Protein AF-A0A8J2JKX5-F1 (afdb_monomer_lite)

Sequence (118 aa):
MIKIYNKVQKLTAAVREIQRTDFRFRTENTKSLHNSLDRLDQKCFNFRIEDVIIKDYFRNCAYGLKFYVLQEEHSDLPRARKHFRRLRMLYLAVWAIPIFFVIISLIWMTSSSDIGNG

Secondary structure (DSSP, 8-state):
-HHHHHHHHHHHHHHHHHHHS------HHHHHHHHHS-HHHHHHT---GGGS-HHHHHHHHHHHIIIIIS---STTHHHHHHHHHHHHHHHHHHHHHHHHHHHHHHHHHHHHHHHTT-

Radius of gyration: 28.37 Å; chains: 1; bounding box: 73×36×69 Å

Structure (mmCIF, N/CA/C/O backbone):
data_AF-A0A8J2JKX5-F1
#
_entry.id   AF-A0A8J2JKX5-F1
#
loop_
_atom_site.group_PDB
_atom_site.id
_atom_site.type_symbol
_atom_site.label_atom_id
_atom_site.label_alt_id
_atom_site.label_comp_id
_atom_site.label_asym_id
_atom_site.label_entity_id
_atom_site.label_seq_id
_atom_site.pdbx_PDB_ins_code
_atom_site.Cartn_x
_atom_site.Cartn_y
_atom_site.Cartn_z
_atom_site.occupancy
_atom_site.B_iso_or_equiv
_atom_site.auth_seq_id
_atom_site.auth_comp_id
_atom_site.auth_asym_id
_atom_site.auth_atom_id
_atom_site.pdbx_PDB_model_num
ATOM 1 N N . MET A 1 1 ? 2.267 16.588 -13.437 1.00 60.50 1 MET A N 1
ATOM 2 C CA . MET A 1 1 ? 3.338 15.827 -12.753 1.00 60.50 1 MET A CA 1
ATOM 3 C C . MET A 1 1 ? 3.633 16.367 -11.350 1.00 60.50 1 MET A C 1
ATOM 5 O O . MET A 1 1 ? 3.352 15.658 -10.394 1.00 60.50 1 MET A O 1
ATOM 9 N N . ILE A 1 2 ? 4.065 17.627 -11.186 1.00 80.94 2 ILE A N 1
ATOM 10 C CA . ILE A 1 2 ? 4.454 18.206 -9.874 1.00 80.94 2 ILE A CA 1
ATOM 11 C C . ILE A 1 2 ? 3.316 18.191 -8.831 1.00 80.94 2 ILE A C 1
ATOM 13 O O . ILE A 1 2 ? 3.532 17.845 -7.676 1.00 80.94 2 ILE A O 1
ATOM 17 N N . LYS A 1 3 ? 2.070 18.484 -9.232 1.00 79.50 3 LYS A N 1
ATOM 18 C CA . LYS A 1 3 ? 0.913 18.491 -8.312 1.00 79.50 3 LYS A CA 1
ATOM 19 C C . LYS A 1 3 ? 0.624 17.119 -7.683 1.00 79.50 3 LYS A C 1
ATOM 21 O O . LYS A 1 3 ? 0.286 17.053 -6.506 1.00 79.50 3 LYS A O 1
ATOM 26 N N . ILE A 1 4 ? 0.757 16.038 -8.457 1.00 80.06 4 ILE A N 1
ATOM 27 C CA . ILE A 1 4 ? 0.538 14.663 -7.975 1.00 80.06 4 ILE A CA 1
ATOM 28 C C . ILE A 1 4 ? 1.681 14.266 -7.045 1.00 80.06 4 ILE A C 1
ATOM 30 O O . ILE A 1 4 ? 1.431 13.794 -5.941 1.00 80.06 4 ILE A O 1
ATOM 34 N N . TYR A 1 5 ? 2.920 14.547 -7.451 1.00 84.50 5 TYR A N 1
ATOM 35 C CA . TYR A 1 5 ? 4.097 14.311 -6.621 1.00 84.50 5 TYR A CA 1
ATOM 36 C C . TYR A 1 5 ? 3.989 15.015 -5.259 1.00 84.50 5 TYR A C 1
ATOM 38 O O . TYR A 1 5 ? 4.173 14.384 -4.223 1.00 84.50 5 TYR A O 1
ATOM 46 N N . ASN A 1 6 ? 3.566 16.283 -5.242 1.00 87.69 6 ASN A N 1
ATOM 47 C CA . ASN A 1 6 ? 3.370 17.043 -4.006 1.00 87.69 6 ASN A CA 1
ATOM 48 C C . ASN A 1 6 ? 2.271 16.449 -3.110 1.00 87.69 6 ASN A C 1
ATOM 50 O O . ASN A 1 6 ? 2.415 16.454 -1.890 1.00 87.69 6 ASN A O 1
ATOM 54 N N . LYS A 1 7 ? 1.183 15.916 -3.685 1.00 83.94 7 LYS A N 1
ATOM 55 C CA . LYS A 1 7 ? 0.144 15.212 -2.912 1.00 83.94 7 LYS A CA 1
ATOM 56 C C . LYS A 1 7 ? 0.690 13.928 -2.286 1.00 83.94 7 LYS A C 1
ATOM 58 O O . LYS A 1 7 ? 0.491 13.708 -1.096 1.00 83.94 7 LYS A O 1
ATOM 63 N N . VAL A 1 8 ? 1.415 13.122 -3.061 1.00 86.62 8 VAL A N 1
ATOM 64 C CA . VAL A 1 8 ? 2.031 11.877 -2.576 1.00 86.62 8 VAL A CA 1
ATOM 65 C C . VAL A 1 8 ? 3.046 12.166 -1.472 1.00 86.62 8 VAL A C 1
ATOM 67 O O . VAL A 1 8 ? 3.028 11.498 -0.443 1.00 86.62 8 VAL A O 1
ATOM 70 N N . GLN A 1 9 ? 3.879 13.196 -1.631 1.00 90.12 9 GLN A N 1
ATOM 71 C CA . GLN A 1 9 ? 4.842 13.612 -0.610 1.00 90.12 9 GLN A CA 1
ATOM 72 C C . GLN A 1 9 ? 4.160 14.049 0.691 1.00 90.12 9 GLN A C 1
ATOM 74 O O . GLN A 1 9 ? 4.566 13.603 1.760 1.00 90.12 9 GLN A O 1
ATOM 79 N N . LYS A 1 10 ? 3.087 14.848 0.615 1.00 88.75 10 LYS A N 1
ATOM 80 C CA . LYS A 1 10 ? 2.309 15.251 1.801 1.00 88.75 10 LYS A CA 1
ATOM 81 C C . LYS A 1 10 ? 1.699 14.050 2.530 1.00 88.75 10 LYS A C 1
ATOM 83 O O . LYS A 1 10 ? 1.820 13.959 3.747 1.00 88.75 10 LYS A O 1
ATOM 88 N N . LEU A 1 11 ? 1.095 13.115 1.793 1.00 88.00 11 LEU A N 1
ATOM 89 C CA . LEU A 1 11 ? 0.546 11.883 2.372 1.00 88.00 11 LEU A CA 1
ATOM 90 C C . LEU A 1 11 ? 1.637 11.019 3.008 1.00 88.00 11 LEU A C 1
ATOM 92 O O . LEU A 1 11 ? 1.475 10.540 4.123 1.00 88.00 11 LEU A O 1
ATOM 96 N N . THR A 1 12 ? 2.772 10.868 2.328 1.00 90.81 12 THR A N 1
ATOM 97 C CA . THR A 1 12 ? 3.908 10.086 2.832 1.00 90.81 12 THR A CA 1
ATOM 98 C C . THR A 1 12 ? 4.486 10.702 4.104 1.00 90.81 12 THR A C 1
ATOM 100 O O . THR A 1 12 ? 4.831 9.974 5.030 1.00 90.81 12 THR A O 1
ATOM 103 N N . ALA A 1 13 ? 4.569 12.033 4.177 1.00 92.25 13 ALA A N 1
ATOM 104 C CA . ALA A 1 13 ? 5.004 12.732 5.380 1.00 92.25 13 ALA A CA 1
ATOM 105 C C . ALA A 1 13 ? 4.043 12.485 6.554 1.00 92.25 13 ALA A C 1
ATOM 107 O O . ALA A 1 13 ? 4.498 12.121 7.631 1.00 92.25 13 ALA A O 1
ATOM 108 N N . ALA A 1 14 ? 2.728 12.583 6.334 1.00 90.44 14 ALA A N 1
ATOM 109 C CA . ALA A 1 14 ? 1.733 12.302 7.371 1.00 90.44 14 ALA A CA 1
ATOM 110 C C . ALA A 1 14 ? 1.788 10.842 7.858 1.00 90.44 14 ALA A C 1
ATOM 112 O O . ALA A 1 14 ? 1.797 10.585 9.059 1.00 90.44 14 ALA A O 1
ATOM 113 N N . VAL A 1 15 ? 1.888 9.879 6.934 1.00 89.69 15 VAL A N 1
ATOM 114 C CA . VAL A 1 15 ? 2.011 8.451 7.273 1.00 89.69 15 VAL A CA 1
ATOM 115 C C . VAL A 1 15 ? 3.287 8.176 8.069 1.00 89.69 15 VAL A C 1
ATOM 117 O O . VAL A 1 15 ? 3.256 7.384 9.005 1.00 89.69 15 VAL A O 1
ATOM 120 N N . ARG A 1 16 ? 4.396 8.847 7.741 1.00 91.12 16 ARG A N 1
ATOM 121 C CA . ARG A 1 16 ? 5.670 8.687 8.452 1.00 91.12 16 ARG A CA 1
ATOM 122 C C . ARG A 1 16 ? 5.567 9.080 9.925 1.00 91.12 16 ARG A C 1
ATOM 124 O O . ARG A 1 16 ? 6.120 8.380 10.768 1.00 91.12 16 ARG A O 1
ATOM 131 N N . GLU A 1 17 ? 4.861 10.162 10.234 1.00 89.69 17 GLU A N 1
ATOM 132 C CA . GLU A 1 17 ? 4.652 10.590 11.623 1.00 89.69 17 GLU A CA 1
ATOM 133 C C . GLU A 1 17 ? 3.772 9.600 12.395 1.00 89.69 17 GLU A C 1
ATOM 135 O O . GLU A 1 17 ? 4.080 9.244 13.532 1.00 89.69 17 GLU A O 1
ATOM 140 N N . ILE A 1 18 ? 2.734 9.058 11.748 1.00 87.44 18 ILE A N 1
ATOM 141 C CA . ILE A 1 18 ? 1.899 8.004 12.342 1.00 87.44 18 ILE A CA 1
ATOM 142 C C . ILE A 1 18 ? 2.741 6.750 12.612 1.00 87.44 18 ILE A C 1
ATOM 144 O O . ILE A 1 18 ? 2.650 6.176 13.689 1.00 87.44 18 ILE A O 1
ATOM 148 N N . GLN A 1 19 ? 3.600 6.346 11.672 1.00 88.44 19 GLN A N 1
ATOM 149 C CA . GLN A 1 19 ? 4.460 5.165 11.822 1.00 88.44 19 GLN A CA 1
ATOM 150 C C . GLN A 1 19 ? 5.510 5.303 12.930 1.00 88.44 19 GLN A C 1
ATOM 152 O O . GLN A 1 19 ? 5.902 4.300 13.519 1.00 88.44 19 GLN A O 1
ATOM 157 N N . ARG A 1 20 ? 5.993 6.520 13.199 1.00 90.06 20 ARG A N 1
ATOM 158 C CA . ARG A 1 20 ? 6.934 6.790 14.299 1.00 90.06 20 ARG A CA 1
ATOM 159 C C . ARG A 1 20 ? 6.264 6.808 15.667 1.00 90.06 20 ARG A C 1
ATOM 161 O O . ARG A 1 20 ? 6.951 6.685 16.676 1.00 90.06 20 ARG A O 1
ATOM 168 N N . THR A 1 21 ? 4.951 6.986 15.699 1.00 87.88 21 THR A N 1
ATOM 169 C CA . THR A 1 21 ? 4.188 7.060 16.938 1.00 87.88 21 THR A CA 1
ATOM 170 C C . THR A 1 21 ? 3.862 5.645 17.420 1.00 87.88 21 THR A C 1
ATOM 172 O O . THR A 1 21 ? 3.184 4.891 16.724 1.00 87.88 21 THR A O 1
ATOM 175 N N . ASP A 1 22 ? 4.336 5.273 18.614 1.00 84.00 22 ASP A N 1
ATOM 176 C CA . ASP A 1 22 ? 3.955 4.006 19.254 1.00 84.00 22 ASP A CA 1
ATOM 177 C C . ASP A 1 22 ? 2.549 4.137 19.852 1.00 84.00 22 ASP A C 1
ATOM 179 O O . ASP A 1 22 ? 2.335 4.842 20.842 1.00 84.00 22 ASP A O 1
ATOM 183 N N . PHE A 1 23 ? 1.572 3.468 19.243 1.00 82.25 23 PHE A N 1
ATOM 184 C CA . PHE A 1 23 ? 0.209 3.442 19.760 1.00 82.25 23 PHE A CA 1
ATOM 185 C C . PHE A 1 23 ? 0.013 2.250 20.699 1.00 82.25 23 PHE A C 1
ATOM 187 O O . PHE A 1 23 ? -0.160 1.110 20.266 1.00 82.25 23 PHE A O 1
ATOM 194 N N . ARG A 1 24 ? -0.033 2.520 22.007 1.00 82.81 24 ARG A N 1
ATOM 195 C CA . ARG A 1 24 ? -0.360 1.510 23.024 1.00 82.81 24 ARG A CA 1
ATOM 196 C C . ARG A 1 24 ? -1.850 1.502 23.329 1.00 82.81 24 ARG A C 1
ATOM 198 O O . ARG A 1 24 ? -2.325 2.236 24.192 1.00 82.81 24 ARG A O 1
ATOM 205 N N . PHE A 1 25 ? -2.588 0.632 22.651 1.00 80.06 25 PHE A N 1
ATOM 206 C CA . PHE A 1 25 ? -4.007 0.416 22.927 1.00 80.06 25 PHE A CA 1
ATOM 207 C C . PHE A 1 25 ? -4.188 -0.637 24.030 1.00 80.06 25 PHE A C 1
ATOM 209 O O . PHE A 1 25 ? -3.972 -1.830 23.815 1.00 80.06 25 PHE A O 1
ATOM 216 N N . ARG A 1 26 ? -4.594 -0.211 25.234 1.00 84.44 26 ARG A N 1
ATOM 217 C CA . ARG A 1 26 ? -4.954 -1.141 26.318 1.00 84.44 26 ARG A CA 1
ATOM 218 C C . ARG A 1 26 ? -6.352 -1.700 26.067 1.00 84.44 26 ARG A C 1
ATOM 220 O O . ARG A 1 26 ? -7.305 -0.940 25.958 1.00 84.44 26 ARG A O 1
ATOM 227 N N . THR A 1 27 ? -6.473 -3.026 26.002 1.00 83.62 27 THR A N 1
ATOM 228 C CA . THR A 1 27 ? -7.754 -3.718 25.720 1.00 83.62 27 THR A CA 1
ATOM 229 C C . THR A 1 27 ? -8.266 -4.523 26.926 1.00 83.62 27 THR A C 1
ATOM 231 O O . THR A 1 27 ? -9.235 -5.265 26.819 1.00 83.62 27 THR A O 1
ATOM 234 N N . GLU A 1 28 ? -7.618 -4.411 28.087 1.00 86.50 28 GLU A N 1
ATOM 235 C CA . GLU A 1 28 ? -7.901 -5.229 29.281 1.00 86.50 28 GLU A CA 1
ATOM 236 C C . GLU A 1 28 ? -9.346 -5.068 29.773 1.00 86.50 28 GLU A C 1
ATOM 238 O O . GLU A 1 28 ? -10.056 -6.058 29.943 1.00 86.50 28 GLU A O 1
ATOM 243 N N . ASN A 1 29 ? -9.818 -3.825 29.901 1.00 86.31 29 ASN A N 1
ATOM 244 C CA . ASN A 1 29 ? -11.185 -3.536 30.342 1.00 86.31 29 ASN A CA 1
ATOM 245 C C . ASN A 1 29 ? -12.228 -4.027 29.333 1.00 86.31 29 ASN A C 1
ATOM 247 O O . ASN A 1 29 ? -13.243 -4.592 29.726 1.00 86.31 29 ASN A O 1
ATOM 251 N N . THR A 1 30 ? -11.964 -3.870 28.035 1.00 83.62 30 THR A N 1
ATOM 252 C CA . THR A 1 30 ? -12.865 -4.324 26.967 1.00 83.62 30 THR A CA 1
ATOM 253 C C . THR A 1 30 ? -12.981 -5.845 26.946 1.00 83.62 30 THR A C 1
ATOM 255 O O . THR A 1 30 ? -14.076 -6.374 26.784 1.00 83.62 30 THR A O 1
ATOM 258 N N . LYS A 1 31 ? -11.869 -6.561 27.162 1.00 83.38 31 LYS A N 1
ATOM 259 C CA . LYS A 1 31 ? -11.864 -8.027 27.280 1.00 83.38 31 LYS A CA 1
ATOM 260 C C . LYS A 1 31 ? -12.600 -8.493 28.534 1.00 83.38 31 LYS A C 1
ATOM 262 O O . LYS A 1 31 ? -13.396 -9.421 28.452 1.00 83.38 31 LYS A O 1
ATOM 267 N N . SER A 1 32 ? -12.366 -7.833 29.670 1.00 87.50 32 SER A N 1
ATOM 268 C CA . SER A 1 32 ? -13.065 -8.125 30.928 1.00 87.50 32 SER A CA 1
ATOM 269 C C . SER A 1 32 ? -14.579 -7.941 30.785 1.00 87.50 32 SER A C 1
ATOM 271 O O . SER A 1 32 ? -15.349 -8.848 31.094 1.00 87.50 32 SER A O 1
ATOM 273 N N . LEU A 1 33 ? -15.002 -6.814 30.202 1.00 86.81 33 LEU A N 1
ATOM 274 C CA . LEU A 1 33 ? -16.407 -6.525 29.929 1.00 86.81 33 LEU A CA 1
ATOM 275 C C . LEU A 1 33 ? -17.020 -7.559 28.977 1.00 86.81 33 LEU A C 1
ATOM 277 O O . LEU A 1 33 ? -18.089 -8.092 29.262 1.00 86.81 33 LEU A O 1
ATOM 281 N N . HIS A 1 34 ? -16.329 -7.900 27.885 1.00 83.56 34 HIS A N 1
ATOM 282 C CA . HIS A 1 34 ? -16.794 -8.919 26.942 1.00 83.56 34 HIS A CA 1
ATOM 283 C C . HIS A 1 34 ? -17.001 -10.279 27.618 1.00 83.56 34 HIS A C 1
ATOM 285 O O . HIS A 1 34 ? -18.033 -10.908 27.414 1.00 83.56 34 HIS A O 1
ATOM 291 N N . ASN A 1 35 ? -16.081 -10.691 28.493 1.00 83.62 35 ASN A N 1
ATOM 292 C CA . ASN A 1 35 ? -16.196 -11.945 29.239 1.00 83.62 35 ASN A CA 1
ATOM 293 C C . ASN A 1 35 ? -17.337 -11.940 30.271 1.00 83.62 35 ASN A C 1
ATOM 295 O O . ASN A 1 35 ? -17.832 -13.010 30.613 1.00 83.62 35 ASN A O 1
ATOM 299 N N . SER A 1 36 ? -17.753 -10.767 30.760 1.00 87.69 36 SER A N 1
ATOM 300 C CA . SER A 1 36 ? -18.908 -10.631 31.662 1.00 87.69 36 SER A CA 1
ATOM 301 C C . SER A 1 36 ? -20.272 -10.608 30.958 1.00 87.69 36 SER A C 1
ATOM 303 O O . SER A 1 36 ? -21.291 -10.754 31.628 1.00 87.69 36 SER A O 1
ATOM 305 N N . LEU A 1 37 ? -20.308 -10.419 29.634 1.00 85.62 37 LEU A N 1
ATOM 306 C CA . LEU A 1 37 ? -21.545 -10.409 28.844 1.00 85.62 37 LEU A CA 1
ATOM 307 C C . LEU A 1 37 ? -22.076 -11.832 28.619 1.00 85.62 37 LEU A C 1
ATOM 309 O O . LEU A 1 37 ? -21.302 -12.784 28.508 1.00 85.62 37 LEU A O 1
ATOM 313 N N . ASP A 1 38 ? -23.399 -11.970 28.502 1.00 87.06 38 ASP A N 1
ATOM 314 C CA . ASP A 1 38 ? -24.025 -13.247 28.153 1.00 87.06 38 ASP A CA 1
ATOM 315 C C . ASP A 1 38 ? -23.693 -13.660 26.706 1.00 87.06 38 ASP A C 1
ATOM 317 O O . ASP A 1 38 ? -23.387 -12.832 25.844 1.00 87.06 38 ASP A O 1
ATOM 321 N N . ARG A 1 39 ? -23.777 -14.961 26.405 1.00 82.88 39 ARG A N 1
ATOM 322 C CA . ARG A 1 39 ? -23.430 -15.519 25.086 1.00 82.88 39 ARG A CA 1
ATOM 323 C C . ARG A 1 39 ? -24.277 -14.943 23.949 1.00 82.88 39 ARG A C 1
ATOM 325 O O . ARG A 1 39 ? -23.813 -14.925 22.807 1.00 82.88 39 ARG A O 1
ATOM 332 N N . LEU A 1 40 ? -25.511 -14.522 24.231 1.00 84.25 40 LEU A N 1
ATOM 333 C CA . LEU A 1 40 ? -26.370 -13.855 23.250 1.00 84.25 40 LEU A CA 1
ATOM 334 C C . LEU A 1 40 ? -25.849 -12.451 22.925 1.00 84.25 40 LEU A C 1
ATOM 336 O O . LEU A 1 40 ? -25.656 -12.129 21.752 1.00 84.25 40 LEU A O 1
ATOM 340 N N . ASP A 1 41 ? -25.521 -11.663 23.945 1.00 82.75 41 ASP A N 1
ATOM 341 C CA . ASP A 1 41 ? -25.008 -10.304 23.767 1.00 82.75 41 ASP A CA 1
ATOM 342 C C . ASP A 1 41 ? -23.606 -10.287 23.157 1.00 82.75 41 ASP A C 1
ATOM 344 O O . ASP A 1 41 ? -23.314 -9.450 22.304 1.00 82.75 41 ASP A O 1
ATOM 348 N N . GLN A 1 42 ? -22.754 -11.257 23.501 1.00 83.06 42 GLN A N 1
ATOM 349 C CA . GLN A 1 42 ? -21.446 -11.427 22.860 1.00 83.06 42 GLN A CA 1
ATOM 350 C C . GLN A 1 42 ? -21.564 -11.665 21.347 1.00 83.06 42 GLN A C 1
ATOM 352 O O . GLN A 1 42 ? -20.714 -11.200 20.587 1.00 83.06 42 GLN A O 1
ATOM 357 N N . LYS A 1 43 ? -22.610 -12.371 20.894 1.00 82.50 43 LYS A N 1
ATOM 358 C CA . LYS A 1 43 ? -22.871 -12.592 19.462 1.00 82.50 43 LYS A CA 1
ATOM 359 C C . LYS A 1 43 ? -23.449 -11.356 18.782 1.00 82.50 43 LYS A C 1
ATOM 361 O O . LYS A 1 43 ? -23.054 -11.062 17.657 1.00 82.50 43 LYS A O 1
ATOM 366 N N . CYS A 1 44 ? -24.359 -10.642 19.444 1.00 82.75 44 CYS A N 1
ATOM 367 C CA . CYS A 1 44 ? -24.915 -9.389 18.928 1.00 82.75 44 CYS A CA 1
ATOM 368 C C . CYS A 1 44 ? -23.845 -8.290 18.813 1.00 82.75 44 CYS A C 1
ATOM 370 O O . CYS A 1 44 ? -23.870 -7.504 17.868 1.00 82.75 44 CYS A O 1
ATOM 372 N N . PHE A 1 45 ? -22.879 -8.270 19.735 1.00 77.12 45 PHE A N 1
ATOM 373 C CA . PHE A 1 45 ? -21.814 -7.274 19.815 1.00 77.12 45 PHE A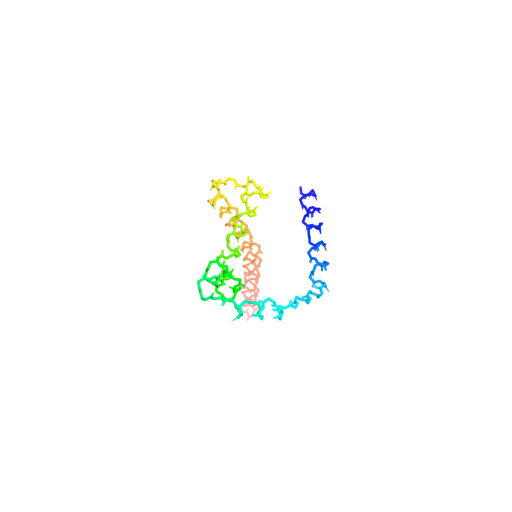 CA 1
ATOM 374 C C . PHE A 1 45 ? -20.429 -7.936 19.787 1.00 77.12 45 PHE A C 1
ATOM 376 O O . PHE A 1 45 ? -19.674 -7.906 20.765 1.00 77.12 45 PHE A O 1
ATOM 383 N N . ASN A 1 46 ? -20.082 -8.552 18.652 1.00 73.88 46 ASN A N 1
ATOM 384 C CA . ASN A 1 46 ? -18.771 -9.176 18.494 1.00 73.88 46 ASN A CA 1
ATOM 385 C C . ASN A 1 46 ? -17.673 -8.115 18.290 1.00 73.88 46 ASN A C 1
ATOM 387 O O . ASN A 1 46 ? -17.540 -7.533 17.214 1.00 73.88 46 ASN A O 1
ATOM 391 N N . PHE A 1 47 ? -16.855 -7.900 19.321 1.00 73.25 47 PHE A N 1
ATOM 392 C CA . PHE A 1 47 ? -15.677 -7.025 19.277 1.00 73.25 47 PHE A CA 1
ATOM 393 C C . PHE A 1 47 ? -14.360 -7.794 19.080 1.00 73.25 47 PHE A C 1
ATOM 395 O O . PHE A 1 47 ? -13.276 -7.218 19.205 1.00 73.25 47 PHE A O 1
ATOM 402 N N . ARG A 1 48 ? -14.417 -9.102 18.795 1.00 73.00 48 ARG A N 1
ATOM 403 C CA . ARG A 1 48 ? -13.226 -9.936 18.617 1.00 73.00 48 ARG A CA 1
ATOM 404 C C . ARG A 1 48 ? -12.604 -9.677 17.250 1.00 73.00 48 ARG A C 1
ATOM 406 O O . ARG A 1 48 ? -13.030 -10.200 16.227 1.00 73.00 48 ARG A O 1
ATOM 413 N N . ILE A 1 49 ? -11.528 -8.897 17.258 1.00 72.06 49 ILE A N 1
ATOM 414 C CA . ILE A 1 49 ? -10.679 -8.651 16.080 1.00 72.06 49 ILE A CA 1
ATOM 415 C C . ILE A 1 49 ? -10.049 -9.961 15.568 1.00 72.06 49 ILE A C 1
ATOM 417 O O . ILE A 1 49 ? -9.724 -10.075 14.393 1.00 72.06 49 ILE A O 1
ATOM 421 N N . GLU A 1 50 ? -9.918 -10.964 16.438 1.00 73.00 50 GLU A N 1
ATOM 422 C CA . GLU A 1 50 ? -9.414 -12.308 16.123 1.00 73.00 50 GLU A CA 1
ATOM 423 C C . GLU A 1 50 ? 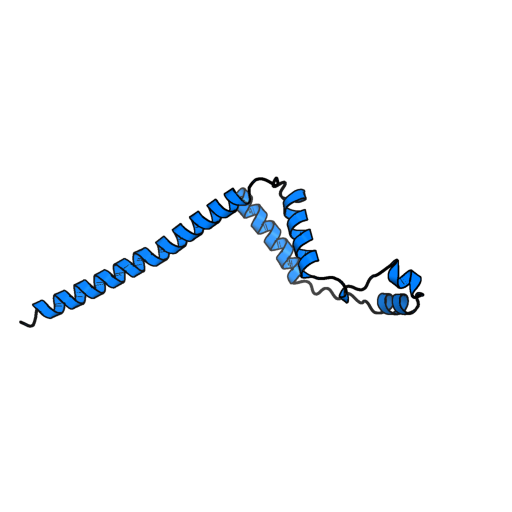-10.251 -13.025 15.053 1.00 73.00 50 GLU A C 1
ATOM 425 O O . GLU A 1 50 ? -9.696 -13.759 14.238 1.00 73.00 50 GLU A O 1
ATOM 430 N N . ASP A 1 51 ? -11.562 -12.770 15.013 1.00 74.81 51 ASP A N 1
ATOM 431 C CA . ASP A 1 51 ? -12.475 -13.381 14.042 1.00 74.81 51 ASP A CA 1
ATOM 432 C C . ASP A 1 51 ? -12.467 -12.633 12.691 1.00 74.81 51 ASP A C 1
ATOM 434 O O . ASP A 1 51 ? -13.064 -13.081 11.708 1.00 74.81 51 ASP A O 1
ATOM 438 N N . VAL A 1 52 ? -11.788 -11.481 12.610 1.00 78.50 52 VAL A N 1
ATOM 439 C CA . VAL A 1 52 ? -11.718 -10.667 11.394 1.00 78.50 52 VAL A CA 1
ATOM 440 C C . VAL A 1 52 ? -10.654 -11.224 10.456 1.00 78.50 52 VAL A C 1
ATOM 442 O O . VAL A 1 52 ? -9.456 -11.214 10.743 1.00 78.50 52 VAL A O 1
ATOM 445 N N . ILE A 1 53 ? -11.075 -11.618 9.252 1.00 81.44 53 ILE A N 1
ATOM 446 C CA . ILE A 1 53 ? -10.149 -11.944 8.167 1.00 81.44 53 ILE A CA 1
ATOM 447 C C . ILE A 1 53 ? -9.498 -10.642 7.692 1.00 81.44 53 ILE A C 1
ATOM 449 O O . ILE A 1 53 ? -10.020 -9.921 6.841 1.00 81.44 53 ILE A O 1
ATOM 453 N N . ILE A 1 54 ? -8.314 -10.353 8.235 1.00 80.88 54 ILE A N 1
ATOM 454 C CA . ILE A 1 54 ? -7.531 -9.138 7.961 1.00 80.88 54 ILE A CA 1
ATOM 455 C C . ILE A 1 54 ? -7.370 -8.900 6.448 1.00 80.88 54 ILE A C 1
ATOM 457 O O . ILE A 1 54 ? -7.450 -7.766 5.976 1.00 80.88 54 ILE A O 1
ATOM 461 N N . LYS A 1 55 ? -7.200 -9.975 5.664 1.00 84.50 55 LYS A N 1
ATOM 462 C CA . LYS A 1 55 ? -7.087 -9.904 4.198 1.00 84.50 55 LYS A CA 1
ATOM 463 C C . LYS A 1 55 ? -8.325 -9.289 3.543 1.00 84.50 55 LYS A C 1
ATOM 465 O O . LYS A 1 55 ? -8.181 -8.405 2.699 1.00 84.50 55 LYS A O 1
ATOM 470 N N . ASP A 1 56 ? -9.517 -9.729 3.931 1.00 87.25 56 ASP A N 1
ATOM 471 C CA . ASP A 1 56 ? -10.768 -9.240 3.351 1.00 87.25 56 ASP A CA 1
ATOM 472 C C . ASP A 1 56 ? -11.088 -7.828 3.832 1.00 87.25 56 ASP A C 1
ATOM 474 O O . ASP A 1 56 ? -11.522 -6.993 3.038 1.00 87.25 56 ASP A O 1
ATOM 478 N N . TYR A 1 57 ? -10.768 -7.522 5.091 1.00 85.00 57 TYR A N 1
ATOM 479 C CA . TYR A 1 57 ? -10.869 -6.169 5.630 1.00 85.00 57 TYR A CA 1
ATOM 480 C C . TYR A 1 57 ? -10.041 -5.170 4.810 1.00 85.00 57 TYR A C 1
ATOM 482 O O . TYR A 1 57 ? -10.587 -4.214 4.258 1.00 85.00 57 TYR A O 1
ATOM 490 N N . PHE A 1 58 ? -8.738 -5.424 4.635 1.00 86.00 58 PHE A N 1
ATOM 491 C CA . PHE A 1 58 ? -7.880 -4.538 3.844 1.00 86.00 58 PHE A CA 1
ATOM 492 C C . PHE A 1 58 ? -8.292 -4.480 2.373 1.00 86.00 58 PHE A C 1
ATOM 494 O O . PHE A 1 58 ? -8.203 -3.416 1.758 1.00 86.00 58 PHE A O 1
ATOM 501 N N . ARG A 1 59 ? -8.773 -5.590 1.803 1.00 87.69 59 ARG A N 1
ATOM 502 C CA . ARG A 1 59 ? -9.296 -5.621 0.433 1.00 87.69 59 ARG A CA 1
ATOM 503 C C . ARG A 1 59 ? -10.503 -4.697 0.281 1.00 87.69 59 ARG A C 1
ATOM 505 O O . ARG A 1 59 ? -10.532 -3.899 -0.653 1.00 87.69 59 ARG A O 1
ATOM 512 N N . ASN A 1 60 ? -11.457 -4.762 1.203 1.00 87.75 60 ASN A N 1
ATOM 513 C CA . ASN A 1 60 ? -12.644 -3.912 1.193 1.00 87.75 60 ASN A CA 1
ATOM 514 C C . ASN A 1 60 ? -12.288 -2.443 1.445 1.00 87.75 60 ASN A C 1
ATOM 516 O O . ASN A 1 60 ? -12.796 -1.571 0.742 1.00 87.75 60 ASN A O 1
ATOM 520 N N . CYS A 1 61 ? -11.349 -2.158 2.351 1.00 85.31 61 CYS A N 1
ATOM 521 C CA . CYS A 1 61 ? -10.817 -0.807 2.536 1.00 85.31 61 CYS A CA 1
ATOM 522 C C . CYS A 1 61 ? -10.147 -0.271 1.265 1.00 85.31 61 CYS A C 1
ATOM 524 O O . CYS A 1 61 ? -10.376 0.876 0.894 1.00 85.31 61 CYS A O 1
ATOM 526 N N . ALA A 1 62 ? -9.354 -1.087 0.564 1.00 82.94 62 ALA A N 1
ATOM 527 C CA . ALA A 1 62 ? -8.722 -0.689 -0.691 1.00 82.94 62 ALA A CA 1
ATOM 528 C C . ALA A 1 62 ? -9.759 -0.407 -1.791 1.00 82.94 62 ALA A C 1
ATOM 530 O O . ALA A 1 62 ? -9.622 0.573 -2.525 1.00 82.94 62 ALA A O 1
ATOM 531 N N . TYR A 1 63 ? -10.820 -1.216 -1.879 1.00 84.06 63 TYR A N 1
ATOM 532 C CA . TYR A 1 63 ? -11.947 -0.948 -2.776 1.00 84.06 63 TYR A CA 1
ATOM 533 C C . TYR A 1 63 ? -12.680 0.345 -2.411 1.00 84.06 63 TYR A C 1
ATOM 535 O O . TYR A 1 63 ? -12.929 1.163 -3.293 1.00 84.06 63 TYR A O 1
ATOM 543 N N . GLY A 1 64 ? -12.971 0.563 -1.127 1.00 84.50 64 GLY A N 1
ATOM 544 C CA . GLY A 1 64 ? -13.614 1.783 -0.644 1.00 84.50 64 GLY A CA 1
ATOM 545 C C . GLY A 1 64 ? -12.769 3.028 -0.914 1.00 84.50 64 GLY A C 1
ATOM 546 O O . GLY A 1 64 ? -13.280 4.019 -1.421 1.00 84.50 64 GLY A O 1
ATOM 547 N N . LEU A 1 65 ? -11.459 2.968 -0.673 1.00 82.69 65 LEU A N 1
ATOM 548 C CA . LEU A 1 65 ? -10.538 4.058 -0.991 1.00 82.69 65 LEU A CA 1
ATOM 549 C C . LEU A 1 65 ? -10.567 4.384 -2.489 1.00 82.69 65 LEU A C 1
ATOM 551 O O . LEU A 1 65 ? -10.687 5.546 -2.877 1.00 82.69 65 LEU A O 1
ATOM 555 N N . LYS A 1 66 ? -10.502 3.351 -3.333 1.00 77.56 66 LYS A N 1
ATOM 556 C CA . LYS A 1 66 ? -10.557 3.503 -4.786 1.00 77.56 66 LYS A CA 1
ATOM 557 C C . LYS A 1 66 ? -11.869 4.151 -5.249 1.00 77.56 66 LYS A C 1
ATOM 559 O O . LYS A 1 66 ? -11.847 5.045 -6.090 1.00 77.56 66 LYS A O 1
ATOM 564 N N . PHE A 1 67 ? -12.991 3.717 -4.685 1.00 76.62 67 PHE A N 1
ATOM 565 C CA . PHE A 1 67 ? -14.318 4.182 -5.076 1.00 76.62 67 PHE A CA 1
ATOM 566 C C . PHE A 1 67 ? -14.626 5.588 -4.545 1.00 76.62 67 PHE A C 1
ATOM 568 O O . PHE A 1 67 ? -14.987 6.475 -5.309 1.00 76.62 67 PHE A O 1
ATOM 575 N N . TYR A 1 68 ? -14.450 5.816 -3.243 1.00 78.62 68 TYR A N 1
ATOM 576 C CA . TYR A 1 68 ? -14.905 7.041 -2.580 1.00 78.62 68 TYR A CA 1
ATOM 577 C C . TYR A 1 68 ? -13.871 8.166 -2.592 1.00 78.62 68 TYR A C 1
ATOM 579 O O . TYR A 1 68 ? -14.239 9.329 -2.731 1.00 78.62 68 TYR A O 1
ATOM 587 N N . VAL A 1 69 ? -12.583 7.847 -2.439 1.00 74.38 69 VAL A N 1
ATOM 588 C CA . VAL A 1 69 ? -11.527 8.871 -2.339 1.00 74.38 69 VAL A CA 1
ATOM 589 C C . VAL A 1 69 ? -10.920 9.172 -3.700 1.00 74.38 69 VAL A C 1
ATOM 591 O O . VAL A 1 69 ? -10.665 10.333 -4.014 1.00 74.38 69 VAL A O 1
ATOM 594 N N . LEU A 1 70 ? -10.682 8.138 -4.510 1.00 72.06 70 LEU A N 1
ATOM 595 C CA . LEU A 1 70 ? -10.109 8.314 -5.844 1.00 72.06 70 LEU A CA 1
ATOM 596 C C . LEU A 1 70 ? -11.172 8.543 -6.927 1.00 72.06 70 LEU A C 1
ATOM 598 O O . LEU A 1 70 ? -10.801 8.983 -8.011 1.00 72.06 70 LEU A O 1
ATOM 602 N N . GLN A 1 71 ? -12.458 8.290 -6.638 1.00 68.81 71 GLN A N 1
ATOM 603 C CA . GLN A 1 71 ? -13.564 8.418 -7.601 1.00 68.81 71 GLN A CA 1
ATOM 604 C C . GLN A 1 71 ? -13.286 7.680 -8.925 1.00 68.81 71 GLN A C 1
ATOM 606 O O . GLN A 1 71 ? -13.690 8.121 -9.998 1.00 68.81 71 GLN A O 1
ATOM 611 N N . GLU A 1 72 ? -12.562 6.558 -8.869 1.00 67.00 72 GLU A N 1
ATOM 612 C CA . GLU A 1 72 ? -12.290 5.746 -10.055 1.00 67.00 72 GLU A CA 1
ATOM 613 C C . GLU A 1 72 ? -13.499 4.847 -10.351 1.00 67.00 72 GLU A C 1
ATOM 615 O O . GLU A 1 72 ? -13.801 3.921 -9.594 1.00 67.00 72 GLU A O 1
ATOM 620 N N . GLU A 1 73 ? -14.181 5.104 -11.469 1.00 62.41 73 GLU A N 1
ATOM 621 C CA . GLU A 1 73 ? -15.329 4.319 -11.932 1.00 62.41 73 GLU A CA 1
ATOM 622 C C . GLU A 1 73 ? -14.927 2.871 -12.298 1.00 62.41 73 GLU A C 1
ATOM 624 O O . GLU A 1 73 ? -13.798 2.592 -12.713 1.00 62.41 73 GLU A O 1
ATOM 629 N N . HIS A 1 74 ? -15.849 1.913 -12.128 1.00 56.78 74 HIS A N 1
ATOM 630 C CA . HIS A 1 74 ? -15.607 0.466 -12.289 1.00 56.78 74 HIS A CA 1
ATOM 631 C C . HIS A 1 74 ? -15.068 0.043 -13.669 1.00 56.78 74 HIS A C 1
ATOM 633 O O . HIS A 1 74 ? -14.528 -1.058 -13.826 1.00 56.78 74 HIS A O 1
ATOM 639 N N . SER A 1 75 ? -15.155 0.904 -14.669 1.00 55.62 75 SER A N 1
ATOM 640 C CA . SER A 1 75 ? -14.629 0.683 -16.004 1.00 55.62 75 SER A CA 1
ATOM 641 C C . SER A 1 75 ? -13.212 1.232 -16.113 1.00 55.62 75 SER A C 1
ATOM 643 O O . SER A 1 75 ? -13.058 2.374 -16.517 1.00 55.62 75 SER A O 1
ATOM 645 N N . ASP A 1 76 ? -12.197 0.436 -15.744 1.00 59.16 76 ASP A N 1
ATOM 646 C CA . ASP A 1 76 ? -10.876 0.449 -16.414 1.00 59.16 76 ASP A CA 1
ATOM 647 C C . ASP A 1 76 ? -9.809 -0.483 -15.805 1.00 59.16 76 ASP A C 1
ATOM 649 O O . ASP A 1 76 ? -8.610 -0.317 -16.036 1.00 59.16 76 ASP A O 1
ATOM 653 N N . LEU A 1 77 ? -10.203 -1.564 -15.121 1.00 60.53 77 LEU A N 1
ATOM 654 C CA . LEU A 1 77 ? -9.307 -2.714 -14.901 1.00 60.53 77 LEU A CA 1
ATOM 655 C C . LEU A 1 77 ? -8.488 -3.099 -16.158 1.00 60.53 77 LEU A C 1
ATOM 657 O O . LEU A 1 77 ? -7.273 -3.295 -16.030 1.00 60.53 77 LEU A O 1
ATOM 661 N N . PRO A 1 78 ? -9.068 -3.165 -17.378 1.00 66.12 78 PRO A N 1
ATOM 662 C CA . PRO A 1 78 ? -8.284 -3.430 -18.582 1.00 66.12 78 PRO A CA 1
ATOM 663 C C . PRO A 1 78 ? -7.329 -2.288 -18.965 1.00 66.12 78 PRO A C 1
ATOM 665 O O . PRO A 1 78 ? -6.213 -2.583 -19.410 1.00 66.12 78 PRO A O 1
ATOM 668 N N . ARG A 1 79 ? -7.693 -1.007 -18.782 1.00 65.56 79 ARG A N 1
ATOM 669 C CA . ARG A 1 79 ? -6.788 0.113 -19.102 1.00 65.56 79 ARG A CA 1
ATOM 670 C C . ARG A 1 79 ? -5.637 0.201 -18.108 1.00 65.56 79 ARG A C 1
ATOM 672 O O . ARG A 1 79 ? -4.492 0.269 -18.551 1.00 65.56 79 ARG A O 1
ATOM 679 N N . ALA A 1 80 ? -5.888 0.060 -16.806 1.00 68.56 80 ALA A N 1
ATOM 680 C CA . ALA A 1 80 ? -4.832 -0.014 -15.796 1.00 68.56 80 ALA A CA 1
ATOM 681 C C . ALA A 1 80 ? -3.856 -1.164 -16.100 1.00 68.56 80 ALA A C 1
ATOM 683 O O . ALA A 1 80 ? -2.643 -0.959 -16.172 1.00 68.56 80 ALA A O 1
ATOM 684 N N . ARG A 1 81 ? -4.370 -2.361 -16.424 1.00 73.88 81 ARG A N 1
ATOM 685 C CA . ARG A 1 81 ? -3.537 -3.498 -16.860 1.00 73.88 81 ARG A CA 1
ATOM 686 C C . ARG A 1 81 ? -2.765 -3.211 -18.149 1.00 73.88 81 ARG A C 1
ATOM 688 O O . ARG A 1 81 ? -1.646 -3.691 -18.304 1.00 73.88 81 ARG A O 1
ATOM 695 N N . LYS A 1 82 ? -3.326 -2.456 -19.099 1.00 78.00 82 LYS A N 1
ATOM 696 C CA . LYS A 1 82 ? -2.623 -2.044 -20.327 1.00 78.00 82 LYS A CA 1
ATOM 697 C C . LYS A 1 82 ? -1.478 -1.078 -20.013 1.00 78.00 82 LYS A C 1
ATOM 699 O O . LYS A 1 82 ? -0.394 -1.252 -20.563 1.00 78.00 82 LYS A O 1
ATOM 704 N N . HIS A 1 83 ? -1.684 -0.127 -19.104 1.00 77.06 83 HIS A N 1
ATOM 705 C CA . HIS A 1 83 ? -0.632 0.775 -18.631 1.00 77.06 83 HIS A CA 1
ATOM 706 C C . HIS A 1 83 ? 0.487 0.016 -17.910 1.00 77.06 83 HIS A C 1
ATOM 708 O O . HIS A 1 83 ? 1.647 0.174 -18.283 1.00 77.06 83 HIS A O 1
ATOM 714 N N . PHE A 1 84 ? 0.160 -0.887 -16.981 1.00 81.00 84 PHE A N 1
ATOM 715 C CA . PHE A 1 84 ? 1.162 -1.722 -16.306 1.00 81.00 84 PHE A CA 1
ATOM 716 C C . PHE A 1 84 ? 1.920 -2.641 -17.269 1.00 81.00 84 PHE A C 1
ATOM 718 O O . PHE A 1 84 ? 3.137 -2.764 -17.164 1.00 81.00 84 PHE A O 1
ATOM 725 N N . ARG A 1 85 ? 1.238 -3.247 -18.252 1.00 83.69 85 ARG A N 1
ATOM 726 C CA . ARG A 1 85 ? 1.903 -4.053 -19.290 1.00 83.69 85 ARG A CA 1
ATOM 727 C C . ARG A 1 85 ? 2.873 -3.221 -20.125 1.00 83.69 85 ARG A C 1
ATOM 729 O O . ARG A 1 85 ? 3.986 -3.671 -20.361 1.00 83.69 85 ARG A O 1
ATOM 736 N N . ARG A 1 86 ? 2.487 -2.006 -20.526 1.00 85.94 86 ARG A N 1
ATOM 737 C CA . ARG A 1 86 ? 3.378 -1.078 -21.243 1.00 85.94 86 ARG A 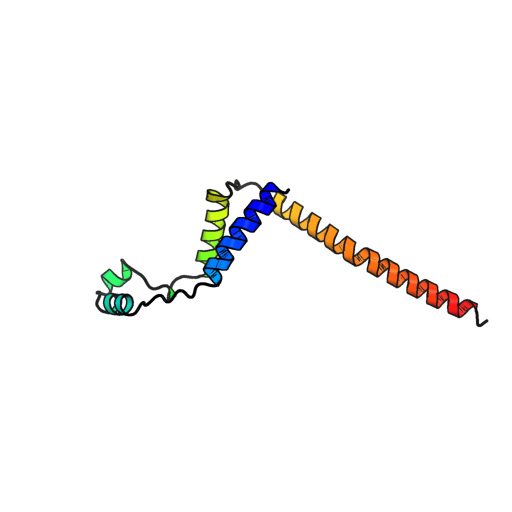CA 1
ATOM 738 C C . ARG A 1 86 ? 4.601 -0.711 -20.404 1.00 85.94 86 ARG A C 1
ATOM 740 O O . ARG A 1 86 ? 5.713 -0.794 -20.909 1.00 85.94 86 ARG A O 1
ATOM 747 N N . LEU A 1 87 ? 4.406 -0.381 -19.126 1.00 89.06 87 LEU A N 1
ATOM 748 C CA . LEU A 1 87 ? 5.504 -0.074 -18.207 1.00 89.06 87 LEU A CA 1
ATOM 749 C C . LEU A 1 87 ? 6.457 -1.266 -18.039 1.00 89.06 87 LEU A C 1
ATOM 751 O O . LEU A 1 87 ? 7.670 -1.099 -18.070 1.00 89.06 87 LEU A O 1
ATOM 755 N N . ARG A 1 88 ? 5.909 -2.481 -17.922 1.00 89.25 88 ARG A N 1
ATOM 756 C CA . ARG A 1 88 ? 6.692 -3.717 -17.823 1.00 89.25 88 ARG A CA 1
ATOM 757 C C . ARG A 1 88 ? 7.489 -4.001 -19.096 1.00 89.25 88 ARG A C 1
ATOM 759 O O . ARG A 1 88 ? 8.637 -4.414 -18.989 1.00 89.25 88 ARG A O 1
ATOM 766 N N . MET A 1 89 ? 6.913 -3.773 -20.279 1.00 90.88 89 MET A N 1
ATOM 767 C CA . MET A 1 89 ? 7.645 -3.919 -21.544 1.00 90.88 89 MET A CA 1
ATOM 768 C C . MET A 1 89 ? 8.779 -2.898 -21.663 1.00 90.88 89 MET A C 1
ATOM 770 O O . MET A 1 89 ? 9.876 -3.271 -22.058 1.00 90.88 89 MET A O 1
ATOM 774 N N . LEU A 1 90 ? 8.547 -1.643 -21.265 1.00 92.44 90 LEU A N 1
ATOM 775 C CA . LEU A 1 90 ? 9.593 -0.616 -21.230 1.00 92.44 90 LEU A CA 1
ATOM 776 C C . LEU A 1 90 ? 10.716 -0.985 -20.261 1.00 92.44 90 LEU A C 1
ATOM 778 O O . LEU A 1 90 ? 11.882 -0.907 -20.625 1.00 92.44 90 LEU A O 1
ATOM 782 N N . TYR A 1 91 ? 10.370 -1.432 -19.053 1.00 92.12 91 TYR A N 1
ATOM 783 C CA . TYR A 1 91 ? 11.355 -1.888 -18.077 1.00 92.12 91 TYR A CA 1
ATOM 784 C C . TYR A 1 91 ? 12.180 -3.055 -18.629 1.00 92.12 91 TYR A C 1
ATOM 786 O O . TYR A 1 91 ? 13.404 -3.004 -18.605 1.00 92.12 91 TYR A O 1
ATOM 794 N N . LEU A 1 92 ? 11.526 -4.071 -19.199 1.00 92.06 92 LEU A N 1
ATOM 795 C CA . LEU A 1 92 ? 12.225 -5.203 -19.805 1.00 92.06 92 LEU A CA 1
ATOM 796 C C . LEU A 1 92 ? 13.153 -4.751 -20.937 1.00 92.06 92 LEU A C 1
ATOM 798 O O . LEU A 1 92 ? 14.283 -5.212 -20.996 1.00 92.06 92 LEU A O 1
ATOM 802 N N . ALA A 1 93 ? 12.707 -3.835 -21.799 1.00 92.81 93 ALA A N 1
ATOM 803 C CA . ALA A 1 93 ? 13.521 -3.308 -22.889 1.00 92.81 93 ALA A CA 1
ATOM 804 C C . ALA A 1 93 ? 14.767 -2.575 -22.368 1.00 92.81 93 ALA A C 1
ATOM 806 O O . ALA A 1 93 ? 15.870 -2.837 -22.839 1.00 92.81 93 ALA A O 1
ATOM 807 N N . VAL A 1 94 ? 14.610 -1.720 -21.353 1.00 94.81 94 VAL A N 1
ATOM 808 C CA . VAL A 1 94 ? 15.722 -0.975 -20.737 1.00 94.81 94 VAL A CA 1
ATOM 809 C C . VAL A 1 94 ? 16.791 -1.907 -20.170 1.00 94.81 94 VAL A C 1
ATOM 811 O O . VAL A 1 94 ? 17.967 -1.578 -20.250 1.00 94.81 94 VAL A O 1
ATOM 814 N N . TRP A 1 95 ? 16.409 -3.063 -19.628 1.00 91.69 95 TRP A N 1
ATOM 815 C CA . TRP A 1 95 ? 17.367 -4.037 -19.098 1.00 91.69 95 TRP A CA 1
ATOM 816 C C . TRP A 1 95 ? 17.907 -4.995 -20.167 1.00 91.69 95 TRP A C 1
ATOM 818 O O . TRP A 1 95 ? 19.098 -5.281 -20.187 1.00 91.69 95 TRP A O 1
ATOM 828 N N . ALA A 1 96 ? 17.066 -5.476 -21.082 1.00 92.56 96 ALA A N 1
ATOM 829 C CA . ALA A 1 96 ? 17.443 -6.492 -22.064 1.00 92.56 96 ALA A CA 1
ATOM 830 C C . ALA A 1 96 ? 18.329 -5.947 -23.195 1.00 92.56 96 ALA A C 1
ATOM 832 O O . ALA A 1 96 ? 19.261 -6.628 -23.616 1.00 92.56 96 ALA A O 1
ATOM 833 N N . ILE A 1 97 ? 18.071 -4.724 -23.673 1.00 93.69 97 ILE A N 1
ATOM 834 C CA . ILE A 1 97 ? 18.830 -4.100 -24.770 1.00 93.69 97 ILE A CA 1
ATOM 835 C C . ILE A 1 97 ? 20.324 -3.921 -24.430 1.00 93.69 97 ILE A C 1
ATOM 837 O O . ILE A 1 97 ? 21.153 -4.359 -25.228 1.00 93.69 97 ILE A O 1
ATOM 841 N N . PRO A 1 98 ? 20.720 -3.331 -23.281 1.00 93.56 98 PRO A N 1
ATOM 842 C CA . PRO A 1 98 ? 22.137 -3.181 -22.956 1.00 93.56 98 PRO A CA 1
ATOM 843 C C . PRO A 1 98 ? 22.821 -4.529 -22.715 1.00 93.56 98 PRO A C 1
ATOM 845 O O . PRO A 1 98 ? 23.945 -4.719 -23.166 1.00 93.56 98 PRO A O 1
ATOM 848 N N . ILE A 1 99 ? 22.141 -5.489 -22.075 1.00 92.75 99 ILE A N 1
ATOM 849 C CA . ILE A 1 99 ? 22.682 -6.841 -21.865 1.00 92.75 99 ILE A CA 1
ATOM 850 C C . ILE A 1 99 ? 22.976 -7.511 -23.212 1.00 92.75 99 ILE A C 1
ATOM 852 O O . ILE A 1 99 ? 24.055 -8.065 -23.406 1.00 92.75 99 ILE A O 1
ATOM 856 N N . PHE A 1 100 ? 22.048 -7.411 -24.163 1.00 95.12 100 PHE A N 1
ATOM 857 C CA . PHE A 1 100 ? 22.229 -7.945 -25.508 1.00 95.12 100 PHE A CA 1
ATOM 858 C C . PHE A 1 100 ? 23.421 -7.303 -26.232 1.00 95.12 100 PHE A C 1
ATOM 860 O O . PHE A 1 100 ? 24.239 -8.008 -26.820 1.00 95.12 1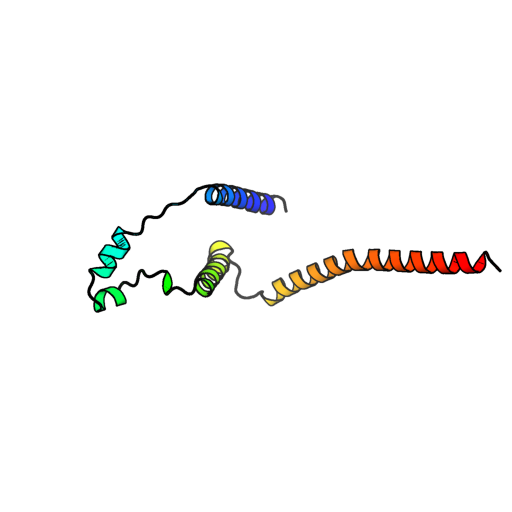00 PHE A O 1
ATOM 867 N N . PHE A 1 101 ? 23.571 -5.979 -26.136 1.00 94.94 101 PHE A N 1
ATOM 868 C CA . PHE A 1 101 ? 24.688 -5.260 -26.753 1.00 94.94 101 PHE A CA 1
ATOM 869 C C . PHE A 1 101 ? 26.048 -5.654 -26.154 1.00 94.94 101 PHE A C 1
ATOM 871 O O . PHE A 1 101 ? 27.023 -5.828 -26.883 1.00 94.94 101 PHE A O 1
ATOM 878 N N . VAL A 1 102 ? 26.111 -5.857 -24.834 1.00 94.56 102 VAL A N 1
ATOM 879 C CA . VA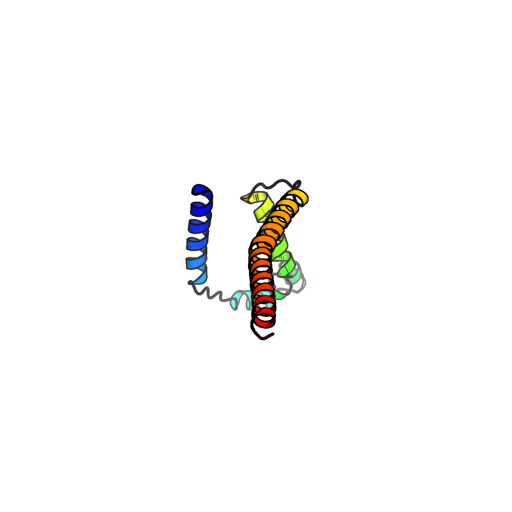L A 1 102 ? 27.323 -6.329 -24.147 1.00 94.56 102 VAL A CA 1
ATOM 880 C C . VAL A 1 102 ? 27.703 -7.739 -24.602 1.00 94.56 102 VAL A C 1
ATOM 882 O O . VAL A 1 102 ? 28.869 -7.980 -24.899 1.00 94.56 102 VAL A O 1
ATOM 885 N N . ILE A 1 103 ? 26.737 -8.654 -24.721 1.00 93.69 103 ILE A N 1
ATOM 886 C CA . ILE A 1 103 ? 26.989 -10.026 -25.195 1.00 93.69 103 ILE A CA 1
ATOM 887 C C . ILE A 1 103 ? 27.531 -10.016 -26.626 1.00 93.69 103 ILE A C 1
ATOM 889 O O . ILE A 1 103 ? 28.510 -10.700 -26.912 1.00 93.69 103 ILE A O 1
ATOM 893 N N . ILE A 1 104 ? 26.940 -9.205 -27.510 1.00 93.69 104 ILE A N 1
ATOM 894 C CA . ILE A 1 104 ? 27.447 -9.028 -28.875 1.00 93.69 104 ILE A CA 1
ATOM 895 C C . ILE A 1 104 ? 28.894 -8.536 -28.834 1.00 93.69 104 ILE A C 1
ATOM 897 O O . ILE A 1 104 ? 29.756 -9.156 -29.446 1.00 93.69 104 ILE A O 1
ATOM 901 N N . SER A 1 105 ? 29.183 -7.476 -28.077 1.00 89.50 105 SER A N 1
ATOM 902 C CA . SER A 1 105 ? 30.539 -6.924 -27.961 1.00 89.50 105 SER A CA 1
ATOM 903 C C . SER A 1 105 ? 31.570 -7.975 -27.523 1.00 89.50 105 SER A C 1
ATOM 905 O O . SER A 1 105 ? 32.655 -8.056 -28.095 1.00 89.50 105 SER A O 1
ATOM 907 N N . LEU A 1 106 ? 31.211 -8.848 -26.576 1.00 92.44 106 LEU A N 1
ATOM 908 C CA . LEU A 1 106 ? 32.080 -9.937 -26.125 1.00 92.44 106 LEU A CA 1
ATOM 909 C C . LEU A 1 106 ? 32.328 -10.987 -27.217 1.00 92.44 106 LEU A C 1
ATOM 911 O O . LEU A 1 106 ? 33.461 -11.430 -27.377 1.00 92.44 106 LEU A O 1
ATOM 915 N N . ILE A 1 107 ? 31.309 -11.344 -28.003 1.00 91.25 107 ILE A N 1
ATOM 916 C CA . ILE A 1 107 ? 31.451 -12.299 -29.115 1.00 91.25 107 ILE A CA 1
ATOM 917 C C . ILE A 1 107 ? 32.367 -11.729 -30.207 1.00 91.25 107 ILE A C 1
ATOM 919 O O . ILE A 1 107 ? 33.273 -12.418 -30.682 1.00 91.25 107 ILE A O 1
ATOM 923 N N . TRP A 1 108 ? 32.182 -10.456 -30.570 1.00 88.50 108 TRP A N 1
ATOM 924 C CA . TRP A 1 108 ? 33.055 -9.769 -31.528 1.00 88.50 108 TRP A CA 1
ATOM 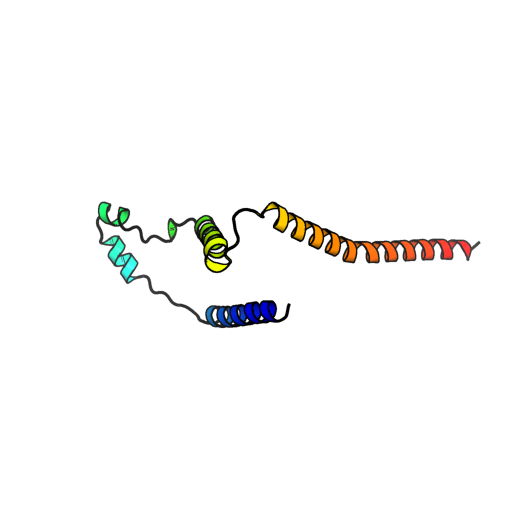925 C C . TRP A 1 108 ? 34.500 -9.677 -31.022 1.00 88.50 108 TRP A C 1
ATOM 927 O O . TRP A 1 108 ? 35.428 -9.894 -31.799 1.00 88.50 108 TRP A O 1
ATOM 937 N N . MET A 1 109 ? 34.699 -9.436 -29.722 1.00 87.38 109 MET A N 1
ATOM 938 C CA . MET A 1 109 ? 36.027 -9.427 -29.102 1.00 87.38 109 MET A CA 1
ATOM 939 C C . MET A 1 109 ? 36.716 -10.795 -29.215 1.00 87.38 109 MET A C 1
ATOM 941 O O . MET A 1 109 ? 37.878 -10.856 -29.607 1.00 87.38 109 MET A O 1
ATOM 945 N N . THR A 1 110 ? 36.001 -11.893 -28.943 1.00 83.94 110 THR A N 1
ATOM 946 C CA . THR A 1 110 ? 36.566 -13.251 -29.055 1.00 83.94 110 THR A CA 1
ATOM 947 C C . THR A 1 110 ? 36.869 -13.650 -30.502 1.00 83.94 110 THR A C 1
ATOM 949 O O . THR A 1 110 ? 37.920 -14.215 -30.783 1.00 83.94 110 THR A O 1
ATOM 952 N N . SER A 1 111 ? 36.011 -13.273 -31.455 1.00 80.12 111 SER A N 1
ATOM 953 C CA . SER A 1 111 ? 36.257 -13.558 -32.874 1.00 80.12 111 SER A CA 1
ATOM 954 C C . SER A 1 111 ? 37.418 -12.736 -33.443 1.00 80.12 111 SER A C 1
ATOM 956 O O . SER A 1 111 ? 38.073 -13.183 -34.380 1.00 80.12 111 SER A O 1
ATOM 958 N N . SER A 1 112 ? 37.686 -11.545 -32.897 1.00 73.31 112 SER A N 1
ATOM 959 C CA . SER A 1 112 ? 38.834 -10.725 -33.294 1.00 73.31 112 SER A CA 1
ATOM 960 C C . SER A 1 112 ? 40.156 -11.239 -32.717 1.00 73.31 112 SER A C 1
ATOM 962 O O . SER A 1 112 ? 41.194 -11.003 -33.332 1.00 73.31 112 SER A O 1
ATOM 964 N N . SER A 1 113 ? 40.149 -11.923 -31.565 1.00 67.81 113 SER A N 1
ATOM 965 C CA . SER A 1 113 ? 41.363 -12.529 -31.000 1.00 67.81 113 SER A CA 1
ATOM 966 C C . SER A 1 113 ? 41.813 -13.787 -31.747 1.00 67.81 113 SER A C 1
ATOM 968 O O . SER A 1 113 ? 43.011 -14.051 -31.802 1.00 67.81 113 SER A O 1
ATOM 970 N N . ASP A 1 114 ? 40.886 -14.520 -32.371 1.00 61.69 114 ASP A N 1
ATOM 971 C CA . ASP A 1 114 ? 41.206 -15.740 -33.128 1.00 61.69 114 ASP A CA 1
ATOM 972 C C . ASP A 1 114 ? 41.833 -15.448 -34.508 1.00 61.69 114 ASP A C 1
ATOM 974 O O . ASP A 1 114 ? 42.620 -16.245 -35.008 1.00 61.69 114 ASP A O 1
ATOM 978 N N . ILE A 1 115 ? 41.555 -14.283 -35.111 1.00 60.25 115 ILE A N 1
ATOM 979 C CA . ILE A 1 115 ? 42.110 -13.879 -36.422 1.00 60.25 115 ILE A CA 1
ATOM 980 C C . ILE A 1 115 ? 43.558 -13.348 -36.301 1.00 60.25 115 ILE A C 1
ATOM 982 O O . ILE A 1 115 ? 44.292 -13.336 -37.283 1.00 60.25 115 ILE A O 1
ATOM 986 N N . GLY A 1 116 ? 43.994 -12.926 -35.108 1.00 57.69 116 GLY A N 1
ATOM 987 C CA . GLY A 1 116 ? 45.332 -12.359 -34.871 1.00 57.69 116 GLY A CA 1
ATOM 988 C C . GLY A 1 116 ? 46.440 -13.364 -34.520 1.00 57.69 116 GLY A C 1
ATOM 989 O O . GLY A 1 116 ? 47.585 -12.948 -34.376 1.00 57.69 116 GLY A O 1
ATOM 990 N N . ASN A 1 117 ? 46.116 -14.653 -34.362 1.00 56.19 117 ASN A N 1
ATOM 991 C CA . ASN A 1 117 ? 47.051 -15.721 -33.964 1.00 56.19 117 ASN A CA 1
ATOM 992 C C . ASN A 1 117 ? 47.250 -16.805 -35.051 1.00 56.19 117 ASN A C 1
ATOM 994 O O . ASN A 1 117 ? 47.720 -17.899 -34.734 1.00 56.19 117 ASN A O 1
ATOM 998 N N . GLY A 1 118 ? 46.865 -16.526 -36.304 1.00 44.19 118 GLY A N 1
ATOM 999 C CA . GLY A 1 118 ? 47.041 -17.411 -37.466 1.00 44.19 118 GLY A CA 1
ATOM 1000 C C . GLY A 1 118 ? 48.136 -16.940 -38.409 1.00 44.19 118 GLY A C 1
ATOM 1001 O O . GLY A 1 118 ? 48.213 -15.713 -38.639 1.00 44.19 118 GLY A O 1
#

pLDDT: mean 81.65, std 10.33, range [44.19, 95.12]

Foldseek 3Di:
DVVVVVVVVVVVVVVVVVVPDDDDDDCPVVVVVLVVDDPVVCVVDVPPPVPDPVVVVVVVVVVCCCCPVVVDDPPDPVVVVVVVVVVVVVVCCVPVVVVVVVVVVVVVVVVVVVVVPD

Organism: NCBI:txid39272

InterPro domains:
  IPR033640 Fatty acyl-CoA reductase, C-terminal [PF03015] (1-72)
  IPR033640 Fatty acyl-CoA reductase, C-terminal [cd09071] (1-70)